Protein AF-A0A3B9I559-F1 (afdb_monomer_lite)

pLDDT: mean 82.49, std 17.73, range [32.47, 94.94]

Structure (mmCIF, N/CA/C/O backbone):
data_AF-A0A3B9I559-F1
#
_entry.id   AF-A0A3B9I559-F1
#
loop_
_atom_site.group_PDB
_atom_site.id
_atom_site.type_symbol
_atom_site.label_atom_id
_atom_site.label_alt_id
_atom_site.label_comp_id
_atom_site.label_asym_id
_atom_site.label_entity_id
_atom_site.label_seq_id
_atom_site.pdbx_PDB_ins_code
_atom_site.Cartn_x
_atom_site.Cartn_y
_atom_site.Cartn_z
_atom_site.occupancy
_atom_site.B_iso_or_equiv
_atom_site.auth_seq_id
_atom_site.auth_comp_id
_atom_site.auth_asym_id
_atom_site.auth_atom_id
_atom_site.pdbx_PDB_model_num
ATOM 1 N N . MET A 1 1 ? 0.926 -20.332 -10.731 1.00 32.47 1 MET A N 1
ATOM 2 C CA . MET A 1 1 ? 1.457 -20.544 -9.371 1.00 32.47 1 MET A CA 1
ATOM 3 C C . MET A 1 1 ? 0.545 -19.771 -8.442 1.0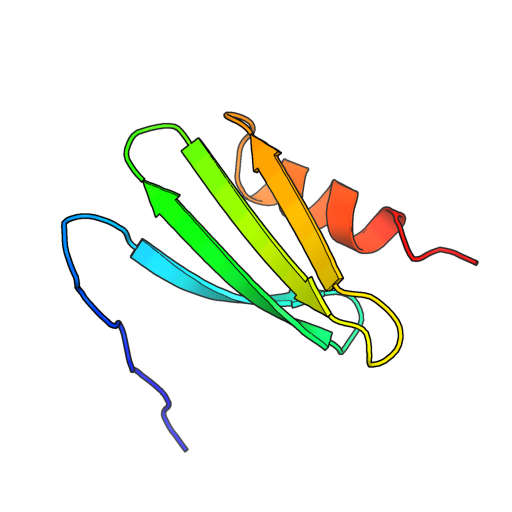0 32.47 1 MET A C 1
ATOM 5 O O . MET A 1 1 ? 0.417 -18.575 -8.645 1.00 32.47 1 MET A O 1
ATOM 9 N N . ASN A 1 2 ? -0.169 -20.455 -7.548 1.00 35.09 2 ASN A N 1
ATOM 10 C CA . ASN A 1 2 ? -0.987 -19.803 -6.525 1.00 35.09 2 ASN A CA 1
ATOM 11 C C . ASN A 1 2 ? -0.060 -19.489 -5.348 1.00 35.09 2 ASN A C 1
ATOM 13 O O . ASN A 1 2 ? 0.379 -20.415 -4.668 1.00 35.09 2 ASN A O 1
ATOM 17 N N . PHE A 1 3 ? 0.294 -18.218 -5.178 1.00 41.38 3 PHE A N 1
ATOM 18 C CA . PHE A 1 3 ? 1.035 -17.730 -4.020 1.00 41.38 3 PHE A CA 1
ATOM 19 C C . PHE A 1 3 ? 0.020 -17.220 -2.998 1.00 41.38 3 PHE A C 1
ATOM 21 O O . PHE A 1 3 ? -0.298 -16.042 -2.944 1.00 41.38 3 PHE A O 1
ATOM 28 N N . GLU A 1 4 ? -0.543 -18.137 -2.218 1.00 43.72 4 GLU A N 1
ATOM 29 C CA . GLU A 1 4 ? -1.241 -17.780 -0.983 1.00 43.72 4 GLU A CA 1
ATOM 30 C C . GLU A 1 4 ? -0.280 -18.046 0.177 1.00 43.72 4 GLU A C 1
ATOM 32 O O . GLU A 1 4 ? -0.364 -19.068 0.854 1.00 43.72 4 GLU A O 1
ATOM 37 N N . SER A 1 5 ? 0.691 -17.150 0.378 1.00 46.34 5 SER A N 1
ATOM 38 C CA . SER A 1 5 ? 1.419 -17.084 1.648 1.00 46.34 5 SER A CA 1
ATOM 39 C C . SER A 1 5 ? 0.933 -15.874 2.432 1.00 46.34 5 SER A C 1
ATOM 41 O O . SER A 1 5 ? 1.584 -14.834 2.498 1.00 46.34 5 SER A O 1
ATOM 43 N N . GLN A 1 6 ? -0.242 -16.022 3.034 1.00 51.97 6 GLN A N 1
ATOM 44 C CA . GLN A 1 6 ? -0.659 -15.169 4.133 1.00 51.97 6 GLN A CA 1
ATOM 45 C C . GLN A 1 6 ? 0.225 -15.544 5.333 1.00 51.97 6 GLN A C 1
ATOM 47 O O . GLN A 1 6 ? -0.026 -16.527 6.028 1.00 51.97 6 GLN A O 1
ATOM 52 N N . ILE A 1 7 ? 1.349 -14.837 5.497 1.00 54.50 7 ILE A N 1
ATOM 53 C CA . ILE A 1 7 ? 2.227 -14.992 6.662 1.00 54.50 7 ILE A CA 1
ATOM 54 C C . ILE A 1 7 ? 1.512 -14.327 7.839 1.00 54.50 7 ILE A C 1
ATOM 56 O O . ILE A 1 7 ? 1.650 -13.133 8.091 1.00 54.50 7 ILE A O 1
ATOM 60 N N . ASP A 1 8 ? 0.680 -15.121 8.505 1.00 50.59 8 ASP A N 1
ATOM 61 C CA . ASP A 1 8 ? -0.066 -14.754 9.701 1.00 50.59 8 ASP A CA 1
ATOM 62 C C . ASP A 1 8 ? 0.889 -14.788 10.906 1.00 50.59 8 ASP A C 1
ATOM 64 O O . ASP A 1 8 ? 1.108 -15.819 11.545 1.00 50.59 8 ASP A O 1
ATOM 68 N N . THR A 1 9 ? 1.531 -13.656 11.186 1.00 55.81 9 THR A N 1
ATOM 69 C CA . THR A 1 9 ? 2.291 -13.454 12.424 1.00 55.81 9 THR A CA 1
ATOM 70 C C . THR A 1 9 ? 1.728 -12.229 13.135 1.00 55.81 9 THR A C 1
ATOM 72 O O . THR A 1 9 ? 2.159 -11.106 12.889 1.00 55.81 9 THR A O 1
ATOM 75 N N . GLU A 1 10 ? 0.737 -12.480 13.996 1.00 52.91 10 GLU A N 1
ATOM 76 C CA . GLU A 1 10 ? 0.119 -11.539 14.947 1.00 52.91 10 GLU A CA 1
ATOM 77 C C . GLU A 1 10 ? -0.831 -10.486 14.335 1.00 52.91 10 GLU A C 1
ATOM 79 O O . GLU A 1 10 ? -0.487 -9.311 14.212 1.00 52.91 10 GLU A O 1
ATOM 84 N N . GLU A 1 11 ? -2.055 -10.916 13.985 1.00 65.19 11 GLU A N 1
ATOM 85 C CA . GLU A 1 11 ? -3.239 -10.082 13.655 1.00 65.19 11 GLU A CA 1
ATOM 86 C C . GLU A 1 11 ? -3.058 -9.044 12.529 1.00 65.19 11 GLU A C 1
ATOM 88 O O . GLU A 1 11 ? -3.907 -8.174 12.329 1.00 65.19 11 GLU A O 1
ATOM 93 N N . ALA A 1 12 ? -1.964 -9.130 11.775 1.00 68.62 12 ALA A N 1
ATOM 94 C CA . ALA A 1 12 ? -1.670 -8.236 10.670 1.00 68.62 12 ALA A CA 1
ATOM 95 C C . ALA A 1 12 ? -1.926 -8.942 9.335 1.00 68.62 12 ALA A C 1
ATOM 97 O O . ALA A 1 12 ? -1.272 -9.933 9.013 1.00 68.62 12 ALA A O 1
ATOM 98 N N . ALA A 1 13 ? -2.853 -8.413 8.534 1.00 83.00 13 ALA A N 1
ATOM 99 C CA . ALA A 1 13 ? -3.094 -8.925 7.191 1.00 83.00 13 ALA A CA 1
ATOM 100 C C . ALA A 1 13 ? -2.045 -8.348 6.233 1.00 83.00 13 ALA A C 1
ATOM 102 O O . ALA A 1 13 ? -1.977 -7.133 6.032 1.00 83.00 13 ALA A O 1
ATOM 103 N N . ILE A 1 14 ? -1.223 -9.218 5.642 1.00 87.38 14 ILE A N 1
ATOM 104 C CA . ILE A 1 14 ? -0.237 -8.848 4.621 1.00 87.38 14 ILE A CA 1
ATOM 105 C C . ILE A 1 14 ? -0.827 -9.164 3.252 1.00 87.38 14 ILE A C 1
ATOM 107 O O . ILE A 1 14 ? -1.227 -10.295 2.989 1.00 87.38 14 ILE A O 1
ATOM 111 N N . ILE A 1 15 ? -0.898 -8.155 2.389 1.00 91.25 15 ILE A N 1
ATOM 112 C CA . ILE A 1 15 ? -1.476 -8.259 1.051 1.00 91.25 15 ILE A CA 1
ATOM 113 C C . ILE A 1 15 ? -0.464 -7.750 0.032 1.00 91.25 15 ILE A C 1
ATOM 115 O O . ILE A 1 15 ? -0.032 -6.598 0.099 1.00 91.25 15 ILE A O 1
ATOM 119 N N . GLU A 1 16 ? -0.106 -8.614 -0.913 1.00 92.19 16 GLU A N 1
ATOM 120 C CA . G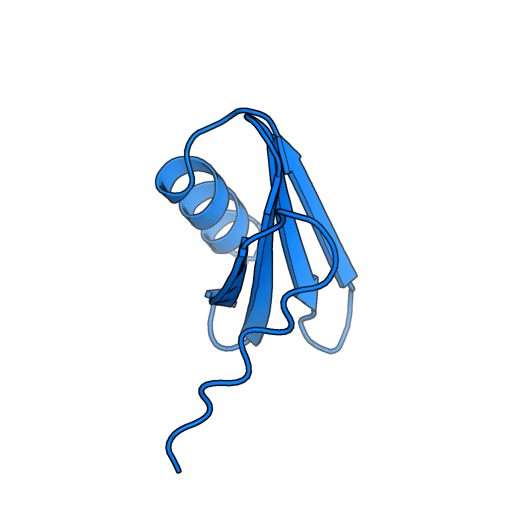LU A 1 16 ? 0.743 -8.267 -2.050 1.00 92.19 16 GLU A CA 1
ATOM 121 C C . GLU A 1 16 ? -0.005 -7.334 -3.006 1.00 92.19 16 GLU A C 1
ATOM 123 O O . GLU A 1 16 ? -1.213 -7.468 -3.232 1.00 92.19 16 GLU A O 1
ATOM 128 N N . ILE A 1 17 ? 0.704 -6.346 -3.544 1.00 92.56 17 ILE A N 1
ATOM 129 C CA . ILE A 1 17 ? 0.125 -5.336 -4.421 1.00 92.56 17 ILE A CA 1
ATOM 130 C C . ILE A 1 17 ? 1.126 -4.847 -5.463 1.00 92.56 17 ILE A C 1
ATOM 132 O O . ILE A 1 17 ? 2.299 -4.655 -5.166 1.00 92.56 17 ILE A O 1
ATOM 136 N N . ASP A 1 18 ? 0.637 -4.590 -6.673 1.00 92.25 18 ASP A N 1
ATOM 137 C CA . ASP A 1 18 ? 1.396 -3.915 -7.724 1.00 92.25 18 ASP A CA 1
ATOM 138 C C . ASP A 1 18 ? 1.317 -2.388 -7.569 1.00 92.25 18 ASP A C 1
ATOM 140 O O . ASP A 1 18 ? 0.225 -1.813 -7.491 1.00 92.25 18 ASP A O 1
ATOM 144 N N . ILE A 1 19 ? 2.479 -1.731 -7.540 1.00 92.50 19 ILE A N 1
ATOM 145 C CA . ILE A 1 19 ? 2.625 -0.275 -7.609 1.00 92.50 19 ILE A CA 1
ATOM 146 C C . ILE A 1 19 ? 3.466 0.058 -8.843 1.00 92.50 19 ILE A C 1
ATOM 148 O O . ILE A 1 19 ? 4.688 -0.089 -8.832 1.00 92.50 19 ILE A O 1
ATOM 152 N N . ASN A 1 20 ? 2.812 0.522 -9.910 1.00 90.69 20 ASN A N 1
ATOM 153 C CA . ASN A 1 20 ? 3.449 0.867 -11.187 1.00 90.69 20 ASN A CA 1
ATOM 154 C C . ASN A 1 20 ? 4.339 -0.253 -11.781 1.00 90.69 20 ASN A C 1
ATOM 156 O O . ASN A 1 20 ? 5.399 0.040 -12.338 1.00 90.69 20 ASN A O 1
ATOM 160 N N . GLY A 1 21 ? 3.936 -1.525 -11.682 1.00 90.94 21 GLY A N 1
ATOM 161 C CA . GLY A 1 21 ? 4.745 -2.661 -12.149 1.00 90.94 21 GLY A CA 1
ATOM 162 C C . GLY A 1 21 ? 5.785 -3.165 -11.142 1.00 90.94 21 GLY A C 1
ATOM 163 O O . GLY A 1 21 ? 6.560 -4.063 -11.474 1.00 90.94 21 GLY A O 1
ATOM 164 N N . ASN A 1 22 ? 5.837 -2.582 -9.940 1.00 92.25 22 ASN A N 1
ATOM 165 C CA . ASN A 1 22 ? 6.710 -3.015 -8.857 1.00 92.25 22 ASN A CA 1
ATOM 166 C C . ASN A 1 22 ? 5.920 -3.751 -7.773 1.00 92.25 22 ASN A C 1
ATOM 168 O O . ASN A 1 22 ? 4.866 -3.287 -7.334 1.00 92.25 22 ASN A O 1
ATOM 172 N N . GLU A 1 23 ? 6.476 -4.857 -7.283 1.00 93.31 23 GLU A N 1
ATOM 173 C CA . GLU A 1 23 ? 5.896 -5.618 -6.179 1.00 93.31 23 GLU A CA 1
ATOM 174 C C . GLU A 1 23 ? 6.013 -4.843 -4.857 1.00 93.31 23 GLU A C 1
ATOM 176 O O . GLU A 1 23 ? 7.074 -4.329 -4.478 1.00 93.31 23 GLU A O 1
ATOM 181 N N . GLY A 1 24 ? 4.890 -4.750 -4.154 1.00 92.81 24 GLY A N 1
ATOM 182 C CA . GLY A 1 24 ? 4.766 -4.118 -2.855 1.00 92.81 24 GLY A CA 1
ATOM 183 C C . GLY A 1 24 ? 3.973 -4.976 -1.879 1.00 92.81 24 GLY A C 1
ATOM 1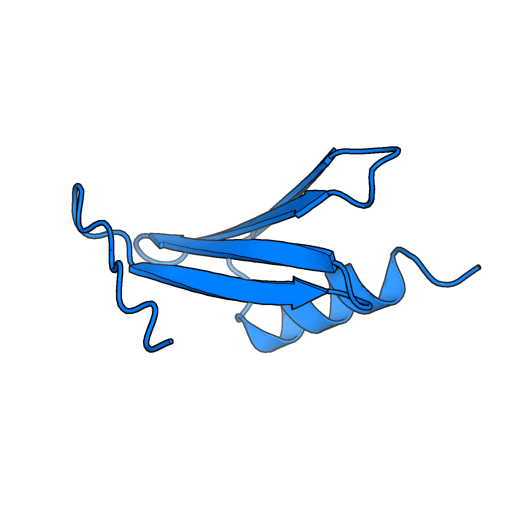84 O O . GLY A 1 24 ? 3.229 -5.881 -2.248 1.00 92.81 24 GLY A O 1
ATOM 185 N N . MET A 1 25 ? 4.116 -4.647 -0.602 1.00 94.25 25 MET A N 1
ATOM 186 C CA . MET A 1 25 ? 3.411 -5.274 0.507 1.00 94.25 25 MET A CA 1
ATOM 187 C C . MET A 1 25 ? 2.601 -4.218 1.246 1.00 94.25 25 MET A C 1
ATOM 189 O O . MET A 1 25 ? 3.143 -3.215 1.718 1.00 94.25 25 MET A O 1
ATOM 193 N N . LEU A 1 26 ? 1.300 -4.457 1.363 1.00 93.19 26 LEU A N 1
ATOM 194 C CA . LEU A 1 26 ? 0.399 -3.681 2.198 1.00 93.19 26 LEU A CA 1
ATOM 195 C C . LEU A 1 26 ? 0.068 -4.479 3.455 1.00 93.19 26 LEU A C 1
ATOM 197 O O . LEU A 1 26 ? -0.561 -5.529 3.387 1.00 93.19 26 LEU A O 1
ATOM 201 N N . ILE A 1 27 ? 0.475 -3.948 4.596 1.00 92.38 27 ILE A N 1
ATOM 202 C CA . ILE A 1 27 ? 0.239 -4.523 5.913 1.00 92.38 27 ILE A CA 1
ATOM 203 C C . ILE A 1 27 ? -0.892 -3.734 6.562 1.00 92.38 27 ILE A C 1
ATOM 205 O O . ILE A 1 27 ? -0.801 -2.513 6.710 1.00 92.38 27 ILE A O 1
ATOM 209 N N . GLU A 1 28 ? -1.950 -4.427 6.950 1.00 89.50 28 GLU A N 1
ATOM 210 C CA . GLU A 1 28 ? -3.066 -3.882 7.712 1.00 89.50 28 GLU A CA 1
ATOM 211 C C . GLU A 1 28 ? -2.955 -4.357 9.156 1.00 89.50 28 GLU A C 1
ATOM 213 O O . GLU A 1 28 ? -2.945 -5.557 9.415 1.00 89.50 28 GLU A O 1
ATOM 218 N N . LYS A 1 29 ? -2.844 -3.412 10.091 1.00 85.25 29 LYS A N 1
ATOM 219 C CA . LYS A 1 29 ? -2.803 -3.685 11.528 1.00 85.25 29 LYS A CA 1
ATOM 220 C C . LYS A 1 29 ? -3.684 -2.675 12.255 1.00 85.25 29 LYS A C 1
ATOM 222 O O . LYS A 1 29 ? -3.460 -1.466 12.155 1.00 85.25 29 LYS A O 1
ATOM 227 N N . ASP A 1 30 ? -4.692 -3.167 12.968 1.00 84.56 30 ASP A N 1
ATOM 228 C CA . ASP A 1 30 ? -5.719 -2.362 13.640 1.00 84.56 30 ASP A CA 1
ATOM 229 C C . ASP A 1 30 ? -6.451 -1.389 12.690 1.00 84.56 30 ASP A C 1
ATOM 231 O O . ASP A 1 30 ? -7.335 -1.773 11.933 1.00 84.56 30 ASP A O 1
ATOM 235 N N . LYS A 1 31 ? -6.101 -0.097 12.748 1.00 84.75 31 LYS A N 1
ATOM 236 C CA . LYS A 1 31 ? -6.627 0.990 11.898 1.00 84.75 31 LYS A CA 1
ATOM 237 C C . LYS A 1 31 ? -5.512 1.689 11.120 1.00 84.75 31 LYS A C 1
ATOM 239 O O . LYS A 1 31 ? -5.668 2.841 10.712 1.00 84.75 31 LYS A O 1
ATOM 244 N N . GLN A 1 32 ? -4.366 1.026 10.990 1.00 90.00 32 GLN A N 1
ATOM 245 C CA . GLN A 1 32 ? -3.206 1.523 10.272 1.00 90.00 32 GLN A CA 1
ATOM 246 C C . GLN A 1 32 ? -2.895 0.626 9.085 1.00 90.00 32 GLN A C 1
ATOM 248 O O . GLN A 1 32 ? -2.925 -0.600 9.163 1.00 90.00 32 GLN A O 1
ATOM 253 N N . PHE A 1 33 ? -2.507 1.278 8.004 1.00 93.06 33 PHE A N 1
ATOM 254 C CA . PHE A 1 33 ? -1.984 0.653 6.812 1.00 93.06 33 PHE A CA 1
ATOM 255 C C . PHE A 1 33 ? -0.526 1.056 6.648 1.00 93.06 33 PHE A C 1
ATOM 257 O O . PHE A 1 33 ? -0.167 2.237 6.745 1.00 93.06 33 PHE A O 1
ATOM 264 N N . ILE A 1 34 ? 0.315 0.067 6.381 1.00 94.25 34 ILE A N 1
ATOM 265 C CA . ILE A 1 34 ? 1.720 0.251 6.052 1.00 94.25 34 ILE A CA 1
ATOM 266 C C . ILE A 1 34 ? 1.931 -0.318 4.653 1.00 94.25 34 ILE A C 1
ATOM 268 O O . ILE A 1 34 ? 1.848 -1.524 4.464 1.00 94.25 34 ILE A O 1
ATOM 272 N N . LEU A 1 35 ? 2.201 0.546 3.679 1.00 94.94 35 LEU A N 1
ATOM 273 C CA . LEU A 1 35 ? 2.583 0.148 2.328 1.00 94.94 35 LEU A CA 1
ATOM 274 C C . LEU A 1 35 ? 4.097 0.267 2.182 1.00 94.94 35 LEU A C 1
ATOM 276 O O . LEU A 1 35 ? 4.655 1.336 2.441 1.00 94.94 35 LEU A O 1
ATOM 280 N N . ILE A 1 36 ? 4.746 -0.806 1.745 1.00 94.88 36 ILE A N 1
ATOM 281 C CA . ILE A 1 36 ? 6.175 -0.844 1.433 1.00 94.88 36 ILE A CA 1
ATOM 282 C C . ILE A 1 36 ? 6.331 -1.380 0.016 1.00 94.88 36 ILE A C 1
ATOM 284 O O . ILE A 1 36 ? 5.757 -2.410 -0.315 1.00 94.88 36 ILE A O 1
ATOM 288 N N . TRP A 1 37 ? 7.104 -0.697 -0.820 1.00 94.56 37 TRP A N 1
ATOM 289 C CA . TRP A 1 37 ? 7.477 -1.182 -2.149 1.00 94.56 37 TRP A CA 1
ATOM 290 C C . TRP A 1 37 ? 8.863 -0.658 -2.513 1.00 94.56 37 TRP A C 1
ATOM 292 O O . TRP A 1 37 ? 9.407 0.225 -1.843 1.00 94.56 37 TRP A O 1
ATOM 302 N N . ASN A 1 38 ? 9.454 -1.212 -3.562 1.00 92.31 38 ASN A N 1
ATOM 303 C CA . ASN A 1 38 ? 10.733 -0.753 -4.081 1.00 92.31 38 ASN A CA 1
ATOM 304 C C . ASN A 1 38 ? 10.695 -0.736 -5.608 1.00 92.31 38 ASN A C 1
ATOM 306 O O . ASN A 1 38 ? 9.984 -1.536 -6.197 1.00 92.31 38 ASN A O 1
ATOM 310 N N . ASN A 1 39 ? 11.465 0.145 -6.237 1.00 91.38 39 ASN A N 1
ATOM 311 C CA . ASN A 1 39 ? 11.553 0.233 -7.698 1.00 91.38 39 ASN A CA 1
ATOM 312 C C . ASN A 1 39 ? 12.955 -0.116 -8.225 1.00 91.38 39 ASN A C 1
ATOM 314 O O . ASN A 1 39 ? 13.418 0.454 -9.210 1.00 91.38 39 ASN A O 1
ATOM 318 N N . ASN A 1 40 ? 13.670 -1.006 -7.527 1.00 88.69 40 ASN A N 1
ATOM 319 C CA . ASN A 1 40 ? 15.095 -1.322 -7.712 1.00 88.69 40 ASN A CA 1
ATOM 320 C C . ASN A 1 40 ? 16.088 -0.170 -7.440 1.00 88.69 40 ASN A C 1
ATOM 322 O O . ASN A 1 40 ? 17.274 -0.438 -7.260 1.00 88.69 40 ASN A O 1
ATOM 326 N N . GLU A 1 41 ? 15.647 1.090 -7.365 1.00 90.69 41 GLU A N 1
ATOM 327 C CA . GLU A 1 41 ? 16.502 2.237 -7.017 1.00 90.69 41 GLU A CA 1
ATOM 328 C C . GLU A 1 41 ? 16.293 2.705 -5.573 1.00 90.69 41 GLU A C 1
ATOM 330 O O . GLU A 1 41 ? 17.232 3.140 -4.902 1.00 90.69 41 GLU A O 1
ATOM 335 N N . ARG A 1 42 ? 15.044 2.671 -5.095 1.00 91.12 42 ARG A N 1
ATOM 336 C CA . ARG A 1 42 ? 14.639 3.192 -3.785 1.00 91.12 42 ARG A CA 1
ATOM 337 C C . ARG A 1 42 ? 13.624 2.273 -3.131 1.00 91.12 42 ARG A C 1
ATOM 339 O O . ARG A 1 42 ? 12.835 1.621 -3.808 1.00 91.12 42 ARG A O 1
ATOM 346 N N . ILE A 1 43 ? 13.623 2.286 -1.802 1.00 92.62 43 ILE A N 1
ATOM 347 C CA . ILE A 1 43 ? 12.565 1.695 -0.986 1.00 92.62 43 ILE A CA 1
ATOM 348 C C . ILE A 1 43 ? 11.655 2.826 -0.518 1.00 92.62 43 ILE A C 1
ATOM 350 O O . ILE A 1 43 ? 12.125 3.842 -0.000 1.00 92.62 43 ILE A O 1
ATOM 354 N N . PHE A 1 44 ? 10.355 2.629 -0.677 1.00 93.56 44 PHE A N 1
ATOM 355 C CA . PHE A 1 44 ? 9.323 3.551 -0.237 1.00 93.56 44 PHE A CA 1
ATOM 356 C C . PHE A 1 44 ? 8.521 2.922 0.893 1.00 93.56 44 PHE A C 1
ATOM 358 O O . PHE A 1 44 ? 8.269 1.718 0.911 1.00 93.56 44 PHE A O 1
ATOM 365 N N . ARG A 1 45 ? 8.104 3.760 1.842 1.00 94.12 45 ARG A N 1
ATOM 366 C CA . ARG A 1 45 ? 7.235 3.362 2.945 1.00 94.12 45 ARG A CA 1
ATOM 367 C C . ARG A 1 45 ? 6.201 4.447 3.198 1.00 94.12 45 ARG A C 1
ATOM 369 O O . ARG A 1 45 ? 6.561 5.585 3.488 1.00 94.12 45 ARG A O 1
ATOM 376 N N . ILE A 1 46 ? 4.927 4.076 3.151 1.00 94.31 46 ILE A N 1
ATOM 377 C CA . ILE A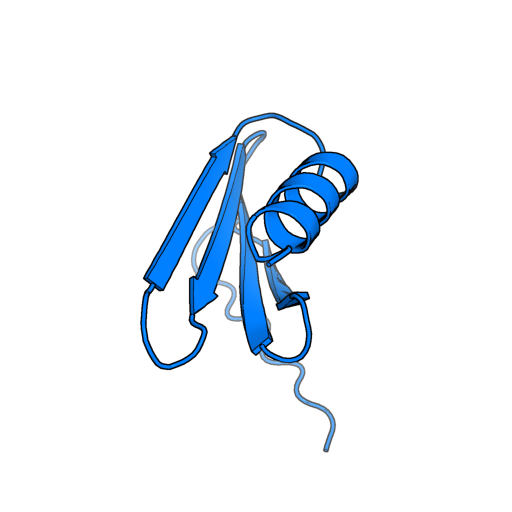 1 46 ? 3.812 4.906 3.608 1.00 94.31 46 ILE A CA 1
ATOM 378 C C . ILE A 1 46 ? 3.214 4.231 4.836 1.00 94.31 46 ILE A C 1
ATOM 380 O O . ILE A 1 46 ? 2.864 3.060 4.783 1.00 94.31 46 ILE A O 1
ATOM 384 N N . GLN A 1 47 ? 3.075 4.972 5.932 1.00 94.69 47 GLN A N 1
ATOM 385 C CA . GLN A 1 47 ? 2.309 4.547 7.102 1.00 94.69 47 GLN A CA 1
ATOM 386 C C . GLN A 1 47 ? 1.214 5.573 7.347 1.00 94.69 47 GLN A C 1
ATOM 388 O O . GLN A 1 47 ? 1.502 6.762 7.482 1.00 94.69 47 GLN A O 1
ATOM 393 N N . SER A 1 48 ? -0.037 5.126 7.366 1.00 93.69 48 SER A N 1
ATOM 394 C CA . SER A 1 48 ? -1.181 6.022 7.469 1.00 93.69 48 SER A CA 1
ATOM 395 C C . SER A 1 48 ? -2.414 5.314 8.024 1.00 93.69 48 SER A C 1
ATOM 397 O O . SER A 1 48 ? -2.525 4.096 7.948 1.00 93.69 48 SER A O 1
ATOM 399 N N . ASN A 1 49 ? -3.361 6.099 8.536 1.00 93.94 49 ASN A N 1
ATOM 400 C CA . ASN A 1 49 ? -4.702 5.635 8.905 1.00 93.94 49 ASN A CA 1
ATOM 401 C C . ASN A 1 49 ? -5.727 5.918 7.786 1.00 93.94 49 ASN A C 1
ATOM 403 O O . ASN A 1 49 ? -6.933 5.819 8.005 1.00 93.94 49 ASN A O 1
ATOM 407 N N . LEU A 1 50 ? -5.260 6.361 6.613 1.00 94.19 50 LEU A N 1
ATOM 408 C CA . LEU A 1 50 ? -6.084 6.517 5.415 1.00 94.19 50 LEU A CA 1
ATOM 409 C C . LEU A 1 50 ? -6.514 5.149 4.890 1.00 94.19 50 LEU A C 1
ATOM 411 O O . LEU A 1 50 ? -5.833 4.152 5.110 1.00 94.19 50 LEU A O 1
ATOM 415 N N . ASP A 1 51 ? -7.620 5.110 4.156 1.00 91.38 51 ASP A N 1
ATOM 416 C CA . ASP A 1 51 ? -8.071 3.872 3.539 1.00 91.38 51 ASP A CA 1
ATOM 417 C C . ASP A 1 51 ? -7.066 3.352 2.495 1.00 91.38 51 ASP A C 1
ATOM 419 O O . ASP A 1 51 ? -6.320 4.109 1.858 1.00 91.38 51 ASP A O 1
ATOM 423 N N . ARG A 1 52 ? -7.106 2.034 2.287 1.00 90.38 52 ARG A N 1
ATOM 424 C CA . ARG A 1 52 ? -6.299 1.303 1.305 1.00 90.38 52 ARG A CA 1
ATOM 425 C C . ARG A 1 52 ? -6.259 1.984 -0.067 1.00 90.38 52 ARG A C 1
ATOM 427 O O . ARG A 1 52 ? -5.176 2.168 -0.617 1.00 90.38 52 ARG A O 1
ATOM 434 N N . ASN A 1 53 ? -7.405 2.376 -0.629 1.00 92.44 53 ASN A N 1
ATOM 435 C CA . ASN A 1 53 ? -7.460 2.920 -1.990 1.00 92.44 53 ASN A CA 1
ATOM 436 C C . ASN A 1 53 ? -6.749 4.270 -2.087 1.00 92.44 53 ASN A C 1
ATOM 438 O O . ASN A 1 53 ? -6.091 4.556 -3.090 1.00 92.44 53 ASN A O 1
ATOM 442 N N . THR A 1 54 ? -6.857 5.097 -1.050 1.00 94.50 54 THR A N 1
ATOM 443 C CA . THR A 1 54 ? -6.149 6.377 -0.978 1.00 94.50 54 THR A CA 1
ATOM 444 C C . THR A 1 54 ? -4.636 6.173 -0.932 1.00 94.50 54 THR A C 1
ATOM 446 O O . THR A 1 54 ? -3.912 6.828 -1.681 1.00 94.50 54 THR A O 1
ATOM 449 N N . ILE A 1 55 ? -4.148 5.226 -0.129 1.00 94.06 55 ILE A N 1
ATOM 450 C CA . ILE A 1 55 ? -2.711 4.924 -0.024 1.00 94.06 55 ILE A CA 1
ATOM 451 C C . ILE A 1 55 ? -2.154 4.427 -1.361 1.00 94.06 55 ILE A C 1
ATOM 453 O O . ILE A 1 55 ? -1.120 4.912 -1.818 1.00 94.06 55 ILE A O 1
ATOM 457 N N . ILE A 1 56 ? -2.879 3.529 -2.029 1.00 91.88 56 ILE A N 1
ATOM 458 C CA . ILE A 1 56 ? -2.506 3.001 -3.347 1.00 91.88 56 ILE A CA 1
ATOM 459 C C . ILE A 1 56 ? -2.468 4.119 -4.389 1.00 91.88 56 ILE A C 1
ATOM 461 O O . ILE A 1 56 ? -1.536 4.191 -5.190 1.00 91.88 56 ILE A O 1
ATOM 465 N N . LYS A 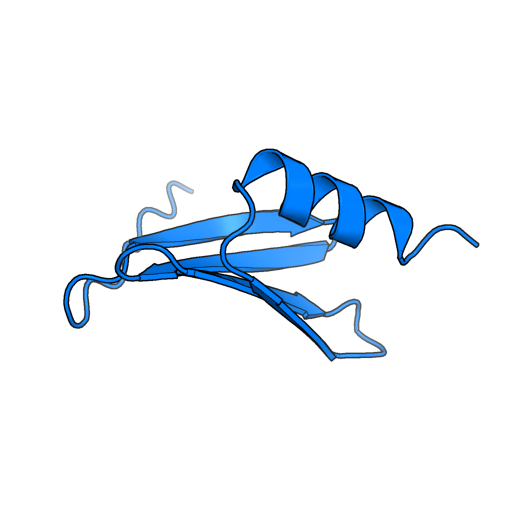1 57 ? -3.447 5.033 -4.379 1.00 93.88 57 LYS A N 1
ATOM 466 C CA . LYS A 1 57 ? -3.432 6.205 -5.265 1.00 93.88 57 LYS A CA 1
ATOM 467 C C . LYS A 1 57 ? -2.223 7.099 -5.007 1.00 93.88 57 LYS A C 1
ATOM 469 O O . LYS A 1 57 ? -1.623 7.561 -5.973 1.00 93.88 57 LYS A O 1
ATOM 474 N N . ILE A 1 58 ? -1.860 7.350 -3.748 1.00 93.44 58 ILE A N 1
ATOM 475 C CA . ILE A 1 58 ? -0.673 8.152 -3.412 1.00 93.44 58 ILE A CA 1
ATOM 476 C C . ILE A 1 58 ? 0.585 7.475 -3.962 1.00 93.44 58 ILE A C 1
ATOM 478 O O . ILE A 1 58 ? 1.345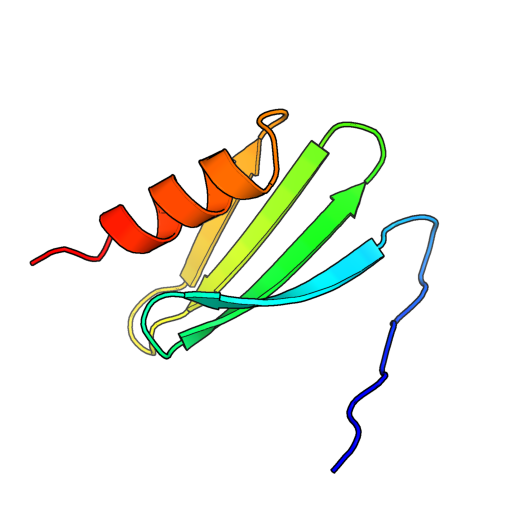 8.116 -4.685 1.00 93.44 58 ILE A O 1
ATOM 482 N N . ALA A 1 59 ? 0.762 6.181 -3.689 1.00 92.88 59 ALA A N 1
ATOM 483 C CA . ALA A 1 59 ? 1.909 5.404 -4.150 1.00 92.88 59 ALA A CA 1
ATOM 484 C C . ALA A 1 59 ? 2.051 5.414 -5.680 1.00 92.88 59 ALA A C 1
ATOM 486 O O . ALA A 1 59 ? 3.111 5.759 -6.193 1.00 92.88 59 ALA A O 1
ATOM 487 N N . ASN A 1 60 ? 0.956 5.183 -6.412 1.00 91.19 60 ASN A N 1
ATOM 488 C CA . ASN A 1 60 ? 0.973 5.227 -7.876 1.00 91.19 60 ASN A CA 1
ATOM 489 C C . ASN A 1 60 ? 1.316 6.620 -8.441 1.00 91.19 60 ASN A C 1
ATOM 491 O O . ASN A 1 60 ? 1.883 6.718 -9.526 1.00 91.19 60 ASN A O 1
ATOM 495 N N . ASN A 1 61 ? 1.000 7.712 -7.732 1.00 91.25 61 ASN A N 1
ATOM 496 C CA . ASN A 1 61 ? 1.328 9.069 -8.187 1.00 91.25 61 ASN A CA 1
ATOM 497 C C . ASN A 1 61 ? 2.741 9.537 -7.798 1.00 91.25 61 ASN A C 1
ATOM 499 O O . ASN A 1 61 ? 3.231 10.473 -8.424 1.00 91.25 61 ASN A O 1
ATOM 503 N N . LEU A 1 62 ? 3.402 8.918 -6.812 1.00 85.19 62 LEU A N 1
ATOM 504 C CA . LEU A 1 62 ? 4.756 9.310 -6.382 1.00 85.19 62 LEU A CA 1
ATOM 505 C C . LEU A 1 62 ? 5.825 9.072 -7.456 1.00 85.19 62 LEU A C 1
ATOM 507 O O . LEU A 1 62 ? 6.853 9.744 -7.451 1.00 85.19 62 LEU A O 1
ATOM 511 N N . GLU A 1 63 ? 5.579 8.147 -8.381 1.00 68.75 63 GLU A N 1
ATOM 512 C CA . GLU A 1 63 ? 6.518 7.797 -9.452 1.00 68.75 63 GLU A CA 1
ATOM 513 C C . GLU A 1 63 ? 6.161 8.418 -10.810 1.00 68.75 63 GLU A C 1
ATOM 515 O O . GLU A 1 63 ? 6.788 8.093 -11.819 1.00 68.75 63 GLU A O 1
ATOM 520 N N . LYS A 1 64 ? 5.190 9.344 -10.864 1.00 58.91 64 LYS A N 1
ATOM 521 C CA . LYS A 1 64 ? 4.962 10.135 -12.079 1.00 58.91 64 LYS A CA 1
ATOM 522 C C . LYS A 1 64 ? 6.170 11.041 -12.330 1.00 58.91 64 LYS A C 1
ATOM 524 O O . LYS A 1 64 ? 6.334 12.059 -11.661 1.00 58.91 64 LYS A O 1
ATOM 529 N N . LYS A 1 65 ? 7.005 10.626 -13.285 1.00 51.31 65 LYS A N 1
ATOM 530 C CA . LYS A 1 65 ? 7.935 11.501 -14.007 1.00 51.31 65 LYS A CA 1
ATOM 531 C C . LYS A 1 65 ? 7.176 12.552 -14.808 1.00 51.31 65 LYS A C 1
ATOM 533 O O . LYS A 1 65 ? 6.123 12.198 -15.387 1.00 51.31 65 LYS A O 1
#

Secondary structure (DSSP, 8-state):
--------SSS-EEEEEEETTEEEEEEEETTEEEEEEE-SS-EEEEEESS-HHHHHHHHHHHT--

Radius of gyration: 12.1 Å; chains: 1; bounding box: 25×32×29 Å

Foldseek 3Di:
DDPPPQVDDDQWGWDWDDQPNWIWIWIDDDQKIWIWTDPVPDIDIDIDSDDPVVVSVVSNVVPDD

Sequence (65 aa):
MNFESQIDTEEAAIIEIDINGNEGMLIEKDKQFILIWNNNERIFRIQSNLDRNTIIKIANNLEKK